Protein AF-A0A9D7XPX4-F1 (afdb_monomer_lite)

pLDDT: mean 73.86, std 16.08, range [33.94, 89.38]

Organism: NCBI:txid2982028

Radius of gyration: 14.04 Å; chains: 1; bounding box: 38×25×33 Å

Secondary structure (DSSP, 8-state):
---EEEEEEEEE-TTTHHHHHHHIIIIIHHHHHHTS--SEEEEEE-TT--BTTBEEEEEEEEES-HHHHHHHHHHTHHHHHHHHHHHHTTS-------

InterPro domains:
  IPR025563 Protein of unknown function DUF4286 [PF14114] (4-85)

Foldseek 3Di:
DDKDKDKDKDWDAPVCVVVVVCCCVPPVVVVVVVLVQFDDKDKDWDPPPADNRGTMIMMITIGRDVVSVVVCVVPPVVPSVVVSVVSVVVDDDDDDDD

Sequence (98 aa):
MSALIYNVTVKISAEAREQWVEWMLNEHIPEVMATACFKSFRLLHLEGYDDDEGITYAIQYTCPNQELFTIYQRDHALNCRKNINMHLTGSLSPSGRY

Structure (mmCIF, N/CA/C/O backbone):
data_AF-A0A9D7XP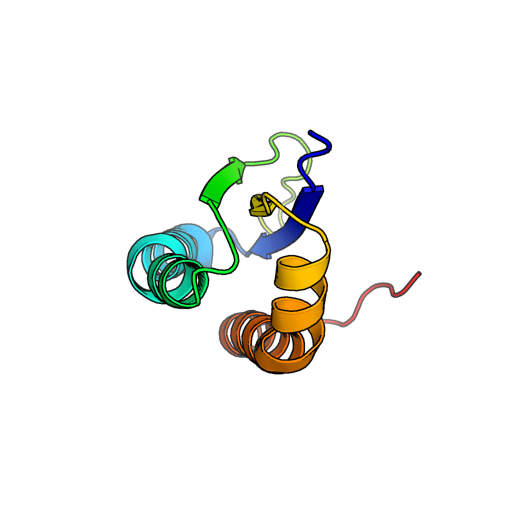X4-F1
#
_entry.id   AF-A0A9D7XPX4-F1
#
loop_
_atom_site.group_PDB
_atom_site.id
_atom_site.type_symbol
_atom_site.label_atom_id
_atom_site.label_alt_id
_atom_site.label_comp_id
_atom_site.label_asym_id
_atom_site.label_entity_id
_atom_site.label_seq_id
_atom_site.pdbx_PDB_ins_code
_atom_site.Cartn_x
_atom_site.Cartn_y
_atom_site.Cartn_z
_atom_site.occupancy
_atom_site.B_iso_or_equiv
_atom_site.auth_seq_id
_atom_site.auth_comp_id
_atom_site.auth_asym_id
_atom_site.auth_atom_id
_atom_site.pdbx_PDB_model_num
ATOM 1 N N . MET A 1 1 ? -16.723 10.798 12.954 1.00 48.78 1 MET A N 1
ATOM 2 C CA . MET A 1 1 ? -15.764 9.680 13.087 1.00 48.78 1 MET A CA 1
ATOM 3 C C . MET A 1 1 ? -14.478 10.104 12.402 1.00 48.78 1 MET A C 1
ATOM 5 O O . MET A 1 1 ? -14.545 10.483 11.240 1.00 48.78 1 MET A O 1
ATOM 9 N N . SER A 1 2 ? -13.355 10.118 13.116 1.00 58.16 2 SER A N 1
ATOM 10 C CA . SER A 1 2 ? -12.062 10.558 12.577 1.00 58.16 2 SER A CA 1
ATOM 11 C C . SER A 1 2 ? -11.332 9.351 11.993 1.00 58.16 2 SER A C 1
ATOM 13 O O . SER A 1 2 ? -10.715 8.592 12.732 1.00 58.16 2 SER A O 1
ATOM 15 N N . ALA A 1 3 ? -11.462 9.130 10.684 1.00 71.19 3 ALA A N 1
ATOM 16 C CA . ALA A 1 3 ? -10.712 8.081 9.999 1.00 71.19 3 ALA A CA 1
ATOM 17 C C . ALA A 1 3 ? -9.225 8.464 9.943 1.00 71.19 3 ALA A C 1
ATOM 19 O O . ALA A 1 3 ? -8.888 9.600 9.607 1.00 71.19 3 ALA A O 1
ATOM 20 N N . LEU A 1 4 ? -8.345 7.521 10.272 1.00 83.06 4 LEU A N 1
ATOM 21 C CA . LEU A 1 4 ? -6.898 7.703 10.197 1.00 83.06 4 LEU A CA 1
ATOM 22 C C . LEU A 1 4 ? -6.389 7.178 8.859 1.00 83.06 4 LEU A C 1
ATOM 24 O O . LEU A 1 4 ? -6.820 6.123 8.393 1.00 83.06 4 LEU A O 1
ATOM 28 N N . ILE A 1 5 ? -5.449 7.903 8.260 1.00 85.50 5 ILE A N 1
ATOM 29 C CA . ILE A 1 5 ? -4.767 7.471 7.043 1.00 85.50 5 ILE A CA 1
ATOM 30 C C . ILE A 1 5 ? -3.314 7.190 7.396 1.00 85.50 5 ILE A C 1
ATOM 32 O O . ILE A 1 5 ? -2.599 8.069 7.873 1.00 85.50 5 ILE A O 1
ATOM 36 N N . TYR A 1 6 ? -2.887 5.960 7.146 1.00 84.62 6 TYR A N 1
ATOM 37 C CA . TYR A 1 6 ? -1.496 5.556 7.226 1.00 84.62 6 TYR A CA 1
ATOM 38 C C . TYR A 1 6 ? -0.905 5.543 5.817 1.00 84.62 6 TYR A C 1
ATOM 40 O O . TYR A 1 6 ? -1.320 4.743 4.980 1.00 84.62 6 TYR A O 1
ATOM 48 N N . ASN A 1 7 ? 0.027 6.457 5.547 1.00 85.94 7 ASN A N 1
ATOM 49 C CA . ASN A 1 7 ? 0.678 6.595 4.247 1.00 85.94 7 ASN A CA 1
ATOM 50 C C . ASN A 1 7 ? 2.084 5.987 4.277 1.00 85.94 7 ASN A C 1
ATOM 52 O O . ASN A 1 7 ? 2.897 6.345 5.130 1.00 85.94 7 ASN A O 1
ATOM 56 N N . VAL A 1 8 ? 2.380 5.133 3.303 1.00 85.19 8 VAL A N 1
ATOM 57 C CA . VAL A 1 8 ? 3.694 4.533 3.072 1.00 85.19 8 VAL A CA 1
ATOM 58 C C . VAL A 1 8 ? 4.165 4.942 1.688 1.00 85.19 8 VAL A C 1
ATOM 60 O O . VAL A 1 8 ? 3.508 4.618 0.708 1.00 85.19 8 VAL A O 1
ATOM 63 N N . THR A 1 9 ? 5.296 5.633 1.598 1.00 85.00 9 THR A N 1
ATOM 64 C CA . THR A 1 9 ? 5.903 5.992 0.312 1.00 85.00 9 THR A CA 1
ATOM 65 C C . THR A 1 9 ? 7.119 5.112 0.071 1.00 85.00 9 THR A C 1
ATOM 67 O O . THR A 1 9 ? 7.916 4.897 0.985 1.00 85.00 9 THR A O 1
ATOM 70 N N . VAL A 1 10 ? 7.259 4.598 -1.144 1.00 84.69 10 VAL A N 1
ATOM 71 C CA . VAL A 1 10 ? 8.358 3.724 -1.544 1.00 84.69 10 VAL A CA 1
ATOM 72 C C . VAL A 1 10 ? 8.836 4.103 -2.939 1.00 84.69 10 VAL A C 1
ATOM 74 O O . VAL A 1 10 ? 8.029 4.411 -3.815 1.00 84.69 10 VAL A O 1
ATOM 77 N N . LYS A 1 11 ? 10.153 4.086 -3.138 1.00 85.06 11 LYS A N 1
ATOM 78 C CA . LYS A 1 11 ? 10.780 4.280 -4.446 1.00 85.06 11 LYS A CA 1
ATOM 79 C C . LYS A 1 11 ? 11.273 2.929 -4.946 1.00 85.06 11 LYS A C 1
ATOM 81 O O . LYS A 1 11 ? 11.902 2.194 -4.185 1.00 85.06 11 LYS A O 1
ATOM 86 N N . ILE A 1 12 ? 10.937 2.588 -6.184 1.00 84.31 12 ILE A N 1
ATOM 87 C CA . ILE A 1 12 ? 11.231 1.285 -6.786 1.00 84.31 12 ILE A CA 1
ATOM 88 C C . ILE A 1 12 ? 11.836 1.508 -8.159 1.00 84.31 12 ILE A C 1
ATOM 90 O O . ILE A 1 12 ? 11.323 2.297 -8.945 1.00 84.31 12 ILE A O 1
ATOM 94 N N . SER A 1 13 ? 12.905 0.788 -8.473 1.00 85.25 13 SER A N 1
ATOM 95 C CA . SER A 1 13 ? 13.531 0.839 -9.793 1.00 85.25 13 SER A CA 1
ATOM 96 C C . SER A 1 13 ? 12.542 0.445 -10.894 1.00 85.25 13 SER A C 1
ATOM 98 O O . SER A 1 13 ? 11.732 -0.466 -10.715 1.00 85.25 13 SER A O 1
ATOM 100 N N . ALA A 1 14 ? 12.623 1.098 -12.056 1.00 81.19 14 ALA A N 1
ATOM 101 C CA . ALA A 1 14 ? 11.681 0.880 -13.158 1.00 81.19 14 ALA A CA 1
ATOM 102 C C . ALA A 1 14 ? 11.595 -0.596 -13.600 1.00 81.19 14 ALA A C 1
ATOM 104 O O . ALA A 1 14 ? 10.509 -1.082 -13.908 1.00 81.19 14 ALA A O 1
ATOM 105 N N . GLU A 1 15 ? 12.715 -1.323 -13.540 1.00 84.00 15 GLU A N 1
ATOM 106 C CA . GLU A 1 15 ? 12.815 -2.752 -13.876 1.00 84.00 15 GLU A CA 1
ATOM 107 C C . GLU A 1 15 ? 12.089 -3.667 -12.873 1.00 84.00 15 GLU A C 1
ATOM 109 O O . GLU A 1 15 ? 11.555 -4.714 -13.238 1.00 84.00 15 GLU A O 1
ATOM 114 N N . ALA A 1 16 ? 12.038 -3.269 -11.599 1.00 83.62 16 ALA A N 1
ATOM 115 C CA . ALA A 1 16 ? 11.387 -4.022 -10.527 1.00 83.62 16 ALA A CA 1
ATOM 116 C C . ALA A 1 16 ? 9.924 -3.601 -10.304 1.00 83.62 16 ALA A C 1
ATOM 118 O O . ALA A 1 16 ? 9.217 -4.233 -9.520 1.00 83.62 16 ALA A O 1
ATOM 119 N N . ARG A 1 17 ? 9.455 -2.549 -10.991 1.00 84.56 17 ARG A N 1
ATOM 120 C CA . ARG A 1 17 ? 8.112 -1.975 -10.833 1.00 84.56 17 ARG A CA 1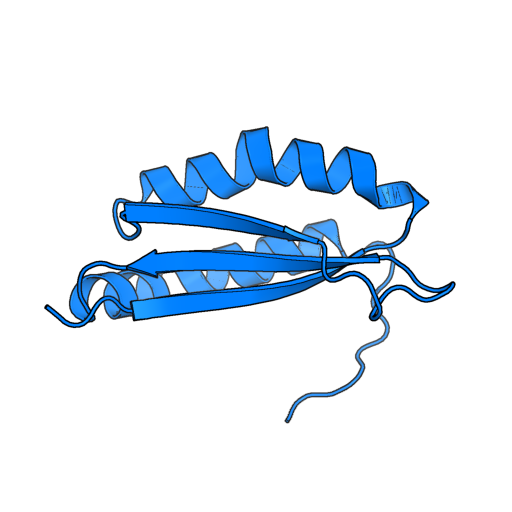
ATOM 121 C C . ARG A 1 17 ? 7.010 -3.013 -10.995 1.00 84.56 17 ARG A C 1
ATOM 123 O O . ARG A 1 17 ? 6.159 -3.124 -10.122 1.00 84.56 17 ARG A O 1
ATOM 130 N N . GLU A 1 18 ? 6.998 -3.739 -12.110 1.00 84.88 18 GLU A N 1
ATOM 131 C CA . GLU A 1 18 ? 5.905 -4.670 -12.423 1.00 84.88 18 GLU A CA 1
ATOM 132 C C . GLU A 1 18 ? 5.836 -5.808 -11.406 1.00 84.88 18 GLU A C 1
ATOM 134 O O . GLU A 1 18 ? 4.778 -6.049 -10.831 1.00 84.88 18 GLU A O 1
ATOM 139 N N . GLN A 1 19 ? 6.984 -6.419 -11.104 1.00 86.75 19 GLN A N 1
ATOM 140 C CA . GLN A 1 19 ? 7.092 -7.483 -10.103 1.00 86.75 19 GLN A CA 1
ATOM 141 C C . GLN A 1 19 ? 6.680 -6.995 -8.710 1.00 86.75 19 GLN A C 1
ATOM 143 O O . GLN A 1 19 ? 5.970 -7.690 -7.988 1.00 86.75 19 GLN A O 1
ATOM 148 N N . TRP A 1 20 ? 7.084 -5.781 -8.330 1.00 86.19 20 TRP A N 1
ATOM 149 C CA . TRP A 1 20 ? 6.725 -5.220 -7.034 1.00 86.19 20 TRP A CA 1
ATOM 150 C C . TRP A 1 20 ? 5.234 -4.885 -6.935 1.00 86.19 20 TRP A C 1
ATOM 152 O O . TRP A 1 20 ? 4.611 -5.184 -5.918 1.00 86.19 20 TRP A O 1
ATOM 162 N N . VAL A 1 21 ? 4.641 -4.289 -7.975 1.00 86.56 21 VAL A N 1
ATOM 163 C CA . VAL A 1 21 ? 3.201 -3.985 -8.000 1.00 86.56 21 VAL A CA 1
ATOM 164 C C . VAL A 1 21 ? 2.386 -5.277 -7.941 1.00 86.56 21 VAL A C 1
ATOM 166 O O . VAL A 1 21 ? 1.403 -5.345 -7.202 1.00 86.56 21 VAL A O 1
ATOM 169 N N . GLU A 1 22 ? 2.811 -6.314 -8.664 1.00 87.81 22 GLU A N 1
ATOM 170 C CA . GLU A 1 22 ? 2.173 -7.628 -8.631 1.00 87.81 22 GLU A CA 1
ATOM 171 C C . GLU A 1 22 ? 2.251 -8.263 -7.235 1.00 87.81 22 GLU A C 1
ATOM 173 O O . GLU A 1 22 ? 1.225 -8.681 -6.696 1.00 87.81 22 GLU A O 1
ATOM 178 N N . TRP A 1 23 ? 3.429 -8.260 -6.608 1.00 87.31 23 TRP A N 1
ATOM 179 C CA . TRP A 1 23 ? 3.618 -8.743 -5.236 1.00 87.31 23 TRP A CA 1
ATOM 180 C C . TRP A 1 23 ? 2.772 -7.960 -4.223 1.00 87.31 23 TRP A C 1
ATOM 182 O O . TRP A 1 23 ? 2.139 -8.538 -3.335 1.00 87.31 23 TRP A O 1
ATOM 192 N N . MET A 1 24 ? 2.695 -6.636 -4.377 1.00 87.31 24 MET A N 1
ATOM 193 C CA . MET A 1 24 ? 1.879 -5.790 -3.513 1.00 87.31 24 MET A CA 1
ATOM 194 C C . MET A 1 24 ? 0.404 -6.170 -3.572 1.00 87.31 24 MET A C 1
ATOM 196 O O . MET A 1 24 ? -0.236 -6.275 -2.528 1.00 87.31 24 MET A O 1
ATOM 200 N N . LEU A 1 25 ? -0.138 -6.369 -4.773 1.00 85.81 25 LEU A N 1
ATOM 201 C CA . LEU A 1 25 ? -1.556 -6.668 -4.968 1.00 85.81 25 LEU A CA 1
ATOM 202 C C . LEU A 1 25 ? -1.916 -8.113 -4.600 1.00 85.81 25 LEU A C 1
ATOM 204 O O . LEU A 1 25 ? -3.010 -8.334 -4.081 1.00 85.81 25 LEU A O 1
ATOM 208 N N . ASN A 1 26 ? -1.021 -9.074 -4.845 1.00 87.62 26 ASN A N 1
ATOM 209 C CA . ASN A 1 26 ? -1.307 -10.497 -4.650 1.00 87.62 26 ASN A CA 1
ATOM 210 C C . ASN A 1 26 ? -0.923 -11.037 -3.268 1.00 87.62 26 ASN A C 1
ATOM 212 O O . ASN A 1 26 ? -1.567 -11.970 -2.795 1.00 87.62 26 ASN A O 1
ATOM 216 N N . GLU A 1 27 ? 0.088 -10.467 -2.608 1.00 85.94 27 GLU A N 1
ATOM 217 C CA . GLU A 1 27 ? 0.603 -10.997 -1.339 1.00 85.94 27 GLU A CA 1
ATOM 218 C C . GLU A 1 27 ? 0.523 -9.963 -0.214 1.00 85.94 27 GLU A C 1
ATOM 220 O O . GLU A 1 27 ? -0.179 -10.171 0.779 1.00 85.94 27 GLU A O 1
ATOM 225 N N . HIS A 1 28 ? 1.183 -8.814 -0.378 1.00 83.56 28 HIS A N 1
ATOM 226 C CA . HIS A 1 28 ? 1.364 -7.870 0.727 1.00 83.56 28 HIS A CA 1
ATOM 227 C C . HIS A 1 28 ? 0.057 -7.215 1.188 1.00 83.56 28 HIS A C 1
ATOM 229 O O . HIS A 1 28 ? -0.261 -7.218 2.377 1.00 83.56 28 HIS A O 1
ATOM 235 N N . ILE A 1 29 ? -0.719 -6.642 0.265 1.00 85.50 29 ILE A N 1
ATOM 236 C CA . ILE A 1 29 ? -1.979 -5.973 0.597 1.00 85.50 29 ILE A CA 1
ATOM 237 C C . ILE A 1 29 ? -2.997 -6.968 1.174 1.00 85.50 29 ILE A C 1
ATOM 239 O O . ILE A 1 29 ? -3.598 -6.635 2.197 1.00 85.50 29 ILE A O 1
ATOM 243 N N . PRO A 1 30 ? -3.198 -8.173 0.602 1.00 85.56 30 PRO A N 1
ATOM 244 C CA . PRO A 1 30 ? -4.040 -9.195 1.217 1.00 85.56 30 PRO A CA 1
ATOM 245 C C . PRO A 1 30 ? -3.615 -9.560 2.642 1.00 85.56 30 PRO A C 1
ATOM 247 O O . PRO A 1 30 ? -4.480 -9.625 3.512 1.00 85.56 30 PRO A O 1
ATOM 250 N N . GLU A 1 31 ? -2.316 -9.721 2.916 1.00 84.50 31 GLU A N 1
ATOM 251 C CA . GLU A 1 31 ? -1.805 -9.995 4.268 1.00 84.50 31 GLU A CA 1
ATOM 252 C C . GLU A 1 31 ? -2.129 -8.846 5.235 1.00 84.50 31 GLU A C 1
ATOM 254 O O . GLU A 1 31 ? -2.670 -9.064 6.322 1.00 84.50 31 GLU A O 1
ATOM 259 N N . VAL A 1 32 ? -1.881 -7.602 4.816 1.00 82.38 32 VAL A N 1
ATOM 260 C CA . VAL A 1 32 ? -2.177 -6.400 5.609 1.00 82.38 32 VAL A CA 1
ATOM 261 C C . VAL A 1 32 ? -3.681 -6.251 5.851 1.00 82.38 32 VAL A C 1
ATOM 263 O O . VAL A 1 32 ? -4.098 -5.939 6.965 1.00 82.38 32 VAL A O 1
ATOM 266 N N . MET A 1 33 ? -4.519 -6.506 4.848 1.00 83.12 33 MET A N 1
ATOM 267 C CA . MET A 1 33 ? -5.977 -6.461 4.985 1.00 83.12 33 MET A CA 1
ATOM 268 C C . MET A 1 33 ? -6.512 -7.614 5.850 1.00 83.12 33 MET A C 1
ATOM 270 O O . MET A 1 33 ? -7.477 -7.417 6.590 1.00 83.12 33 MET A O 1
ATOM 274 N N . ALA A 1 34 ? -5.862 -8.784 5.837 1.00 82.88 34 ALA A N 1
ATOM 275 C CA . ALA A 1 34 ? -6.214 -9.926 6.682 1.00 82.88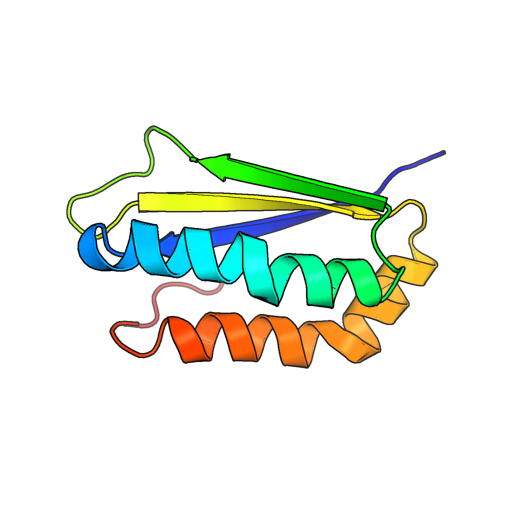 34 ALA A CA 1
ATOM 276 C C . ALA A 1 34 ? -5.997 -9.653 8.181 1.00 82.88 34 ALA A C 1
ATOM 278 O O . ALA A 1 34 ? -6.664 -10.267 9.012 1.00 82.88 34 ALA A O 1
ATOM 279 N N . THR A 1 35 ? -5.151 -8.679 8.544 1.00 78.62 35 THR A N 1
ATOM 280 C CA . THR A 1 35 ? -5.003 -8.220 9.942 1.00 78.62 35 THR A CA 1
ATOM 281 C C . THR A 1 35 ? -6.270 -7.568 10.511 1.00 78.62 35 THR A C 1
ATOM 283 O O . THR A 1 35 ? -6.316 -7.264 11.703 1.00 78.62 35 THR A O 1
ATOM 286 N N . ALA A 1 36 ? -7.281 -7.292 9.673 1.00 79.31 36 ALA A N 1
ATOM 287 C CA . ALA A 1 36 ? -8.530 -6.604 10.014 1.00 79.31 36 ALA A CA 1
ATOM 288 C C . ALA A 1 36 ? -8.351 -5.207 10.655 1.00 79.31 36 ALA A C 1
ATOM 290 O O . ALA A 1 36 ? -9.317 -4.589 11.106 1.00 79.31 36 ALA A O 1
ATOM 291 N N . CYS A 1 37 ? -7.126 -4.671 10.662 1.00 81.38 37 CYS A N 1
ATOM 292 C CA . CYS A 1 37 ? -6.806 -3.357 11.217 1.00 81.38 37 CYS A CA 1
ATOM 293 C C . CYS A 1 37 ? -7.148 -2.211 10.250 1.00 81.38 37 CYS A C 1
ATOM 295 O O . CYS A 1 37 ? -7.331 -1.063 10.671 1.00 81.38 37 CYS A O 1
ATOM 297 N N . PHE A 1 38 ? -7.259 -2.520 8.956 1.00 85.50 38 PHE A N 1
ATOM 298 C CA . PHE A 1 38 ? -7.536 -1.561 7.891 1.00 85.50 38 PHE A CA 1
ATOM 299 C C . PHE A 1 38 ? -8.853 -1.869 7.194 1.00 85.50 38 PHE A C 1
ATOM 301 O O . PHE A 1 38 ? -9.210 -3.021 6.967 1.00 85.50 38 PHE A O 1
ATOM 308 N N . LYS A 1 39 ? -9.575 -0.808 6.834 1.00 86.00 39 LYS A N 1
ATOM 309 C CA . LYS A 1 39 ? -10.869 -0.894 6.151 1.00 86.00 39 LYS A CA 1
ATOM 310 C C . LYS A 1 39 ? -10.729 -0.837 4.632 1.00 86.00 39 LYS A C 1
ATOM 312 O O . LYS A 1 39 ? -11.529 -1.422 3.911 1.00 86.00 39 LYS A O 1
ATOM 317 N N . SER A 1 40 ? -9.737 -0.100 4.150 1.00 87.38 40 SER A N 1
ATOM 318 C CA . SER A 1 40 ? -9.464 0.070 2.726 1.00 87.38 40 SER A CA 1
ATOM 319 C C . SER A 1 40 ? -8.007 0.442 2.507 1.00 87.38 40 SER A C 1
ATOM 321 O O . SER A 1 40 ? -7.381 1.045 3.381 1.00 87.38 40 SER A O 1
ATOM 323 N N . PHE A 1 41 ? -7.503 0.148 1.315 1.00 89.25 41 PHE A N 1
ATOM 324 C CA . PHE A 1 41 ? -6.192 0.576 0.848 1.00 89.25 41 PHE A CA 1
ATOM 325 C C . PHE A 1 41 ? -6.332 1.340 -0.474 1.00 89.25 41 PHE A C 1
ATOM 327 O O . PHE A 1 41 ? -7.301 1.158 -1.214 1.00 89.25 41 PHE A O 1
ATOM 334 N N . ARG A 1 42 ? -5.361 2.198 -0.775 1.00 89.38 42 ARG A N 1
ATOM 335 C CA . ARG A 1 42 ? -5.154 2.793 -2.096 1.00 89.38 42 ARG A CA 1
ATOM 336 C C . ARG A 1 42 ? -3.681 2.722 -2.443 1.00 89.38 42 ARG A C 1
ATOM 338 O O . ARG A 1 42 ? -2.859 3.178 -1.658 1.00 89.38 42 ARG A O 1
ATOM 345 N N . LEU A 1 43 ? -3.375 2.186 -3.617 1.00 89.31 43 LEU A N 1
ATOM 346 C CA . LEU A 1 43 ? -2.059 2.288 -4.232 1.00 89.31 43 LEU A CA 1
ATOM 347 C C . LEU A 1 43 ? -2.098 3.456 -5.221 1.00 89.31 43 LEU A C 1
ATOM 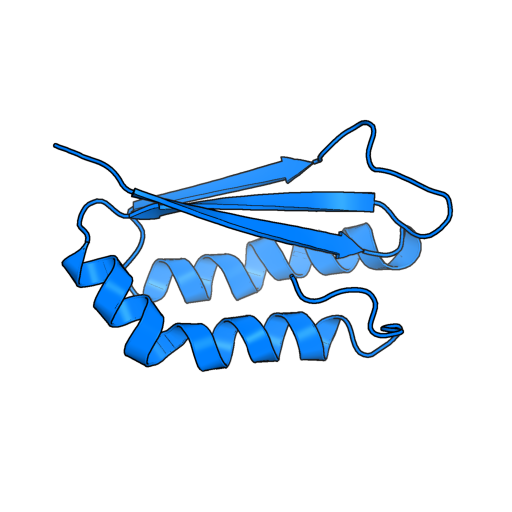349 O O . LEU A 1 43 ? -2.947 3.477 -6.111 1.00 89.31 43 LEU A O 1
ATOM 353 N N . LEU A 1 44 ? -1.222 4.435 -5.035 1.00 87.69 44 LEU A N 1
ATOM 354 C CA . LEU A 1 44 ? -1.101 5.618 -5.875 1.00 87.69 44 LEU A CA 1
ATOM 355 C C . LEU A 1 44 ? 0.305 5.668 -6.466 1.00 87.69 44 LEU A C 1
ATOM 357 O O . LEU A 1 44 ? 1.291 5.474 -5.760 1.00 87.69 44 LEU A O 1
ATOM 361 N N . HIS A 1 45 ? 0.391 5.957 -7.755 1.00 85.69 45 HIS A N 1
ATOM 362 C CA . HIS A 1 45 ? 1.637 6.348 -8.405 1.00 85.69 45 HIS A CA 1
ATOM 363 C C . HIS A 1 45 ? 1.802 7.859 -8.221 1.00 85.69 45 HIS A C 1
ATOM 365 O O . HIS A 1 45 ? 0.884 8.618 -8.530 1.00 85.69 45 HIS A O 1
ATOM 371 N N . LEU A 1 46 ? 2.934 8.293 -7.666 1.00 83.62 46 LEU A N 1
ATOM 372 C CA . LEU A 1 46 ? 3.282 9.706 -7.546 1.00 83.62 46 LEU A CA 1
ATOM 373 C C . LEU A 1 46 ? 4.001 10.202 -8.806 1.00 83.62 46 LEU A C 1
ATOM 375 O O . LEU A 1 46 ? 5.227 10.280 -8.840 1.00 83.62 46 LEU A O 1
ATOM 379 N N . GLU A 1 47 ? 3.225 10.578 -9.823 1.00 72.81 47 GLU A N 1
ATOM 380 C CA . GLU A 1 47 ? 3.777 11.228 -11.015 1.00 72.81 47 GLU A CA 1
ATOM 381 C C . GLU A 1 47 ? 4.469 12.553 -10.641 1.00 72.81 47 GLU A C 1
ATOM 383 O O . GLU A 1 47 ? 3.911 13.386 -9.923 1.00 72.81 47 GLU A O 1
ATOM 388 N N . GLY A 1 48 ? 5.706 12.738 -11.111 1.00 71.94 48 GLY A N 1
ATOM 389 C CA . GLY A 1 48 ? 6.545 13.911 -10.819 1.00 71.94 48 GLY A CA 1
ATOM 390 C C . GLY A 1 48 ? 7.625 13.700 -9.749 1.00 71.94 48 GLY A C 1
ATOM 391 O O . GLY A 1 48 ? 8.475 14.570 -9.586 1.00 71.94 48 GLY A O 1
ATOM 392 N N . TYR A 1 49 ? 7.626 12.551 -9.064 1.00 71.62 49 TYR A N 1
ATOM 393 C CA . TYR A 1 49 ? 8.732 12.076 -8.209 1.00 71.62 49 TYR A CA 1
ATOM 394 C C . TYR A 1 49 ? 9.485 10.896 -8.840 1.00 71.62 49 TYR A C 1
ATOM 396 O O . TYR A 1 49 ? 10.212 10.167 -8.158 1.00 71.62 49 TYR A O 1
ATOM 404 N N . ASP A 1 50 ? 9.246 10.675 -10.127 1.00 72.69 50 ASP A N 1
ATOM 405 C CA . ASP A 1 50 ? 9.921 9.653 -10.904 1.00 72.69 50 ASP A CA 1
ATOM 406 C C . ASP A 1 50 ? 11.224 10.248 -11.433 1.00 72.69 50 ASP A C 1
ATOM 408 O O . ASP A 1 50 ? 11.218 11.292 -12.085 1.00 72.69 50 ASP A O 1
ATOM 412 N N . ASP A 1 51 ? 12.331 9.575 -11.143 1.00 72.06 51 ASP A N 1
ATOM 413 C CA . ASP A 1 51 ? 13.658 9.923 -11.648 1.00 72.06 51 ASP A CA 1
ATOM 414 C C . ASP A 1 51 ? 14.247 8.713 -12.384 1.00 72.06 51 ASP A C 1
ATOM 416 O O . ASP A 1 51 ? 13.728 7.599 -12.281 1.00 72.06 51 ASP A O 1
ATOM 420 N N . ASP A 1 52 ? 15.400 8.893 -13.031 1.00 67.81 52 ASP A N 1
ATOM 421 C CA . ASP A 1 52 ? 16.196 7.795 -13.608 1.00 67.81 52 ASP A CA 1
ATOM 422 C C . ASP A 1 52 ? 16.484 6.656 -12.602 1.00 67.81 52 ASP A C 1
ATOM 424 O O . ASP A 1 52 ? 16.636 5.499 -12.984 1.00 67.81 52 ASP A O 1
ATOM 428 N N . GLU A 1 53 ? 16.512 6.955 -11.298 1.00 67.81 53 GLU A N 1
ATOM 429 C CA . GLU A 1 53 ? 16.727 5.966 -10.230 1.00 67.81 53 GLU A CA 1
ATOM 430 C C . GLU A 1 53 ? 15.507 5.066 -9.944 1.00 67.81 53 GLU A C 1
ATOM 432 O O . GLU A 1 53 ? 15.652 3.999 -9.340 1.00 67.81 53 GLU A O 1
ATOM 437 N N . GLY A 1 54 ? 14.298 5.470 -10.345 1.00 78.81 54 GLY A N 1
ATOM 438 C CA . GLY A 1 54 ? 13.083 4.697 -10.103 1.00 78.81 54 GLY A CA 1
ATOM 439 C C . GLY A 1 54 ? 11.810 5.526 -9.951 1.00 78.81 54 GLY A C 1
ATOM 440 O O . GLY A 1 54 ? 11.827 6.753 -9.893 1.00 78.81 54 GLY A O 1
ATOM 441 N N . ILE A 1 55 ? 10.700 4.803 -9.841 1.00 83.88 55 ILE A N 1
ATOM 442 C CA . ILE A 1 55 ? 9.329 5.300 -9.775 1.00 83.88 55 ILE A CA 1
ATOM 443 C C . ILE A 1 55 ? 8.853 5.304 -8.326 1.00 83.88 55 ILE A C 1
ATOM 445 O O . ILE A 1 55 ? 9.107 4.358 -7.568 1.00 83.88 55 ILE A O 1
ATOM 449 N N . THR A 1 56 ? 8.143 6.360 -7.938 1.00 86.75 56 THR A N 1
ATOM 450 C CA . THR A 1 56 ? 7.673 6.526 -6.561 1.00 86.75 56 THR A CA 1
ATOM 451 C C . THR A 1 56 ? 6.198 6.146 -6.426 1.00 86.75 56 THR A C 1
ATOM 453 O O . THR A 1 56 ? 5.313 6.714 -7.067 1.00 86.75 56 THR A O 1
ATOM 456 N N . TYR A 1 57 ? 5.910 5.215 -5.519 1.00 87.62 57 TYR A N 1
ATOM 457 C CA . TYR A 1 57 ? 4.555 4.801 -5.167 1.00 87.62 57 TYR A CA 1
ATOM 458 C C . TYR A 1 57 ? 4.210 5.197 -3.734 1.00 87.62 57 TYR A C 1
ATOM 460 O O . TYR A 1 57 ? 5.033 5.112 -2.823 1.00 87.62 57 TYR A O 1
ATOM 468 N N . ALA A 1 58 ? 2.960 5.597 -3.523 1.00 87.19 58 ALA A N 1
ATOM 469 C CA . ALA A 1 58 ? 2.380 5.851 -2.216 1.00 87.19 58 ALA A CA 1
ATOM 470 C C . ALA A 1 58 ? 1.230 4.878 -1.953 1.00 87.19 58 ALA A C 1
ATOM 472 O O . ALA A 1 58 ? 0.317 4.731 -2.761 1.00 87.19 58 ALA A O 1
ATOM 473 N N . ILE A 1 59 ? 1.250 4.226 -0.797 1.00 88.75 59 ILE A N 1
ATOM 474 C CA . ILE A 1 59 ? 0.197 3.329 -0.341 1.00 88.75 59 ILE A CA 1
ATOM 475 C C . ILE A 1 59 ? -0.493 3.971 0.851 1.00 88.75 59 ILE A C 1
ATOM 477 O O . ILE A 1 59 ? 0.137 4.276 1.862 1.00 88.75 59 ILE A O 1
ATOM 481 N N . GLN A 1 60 ? -1.798 4.164 0.741 1.00 88.19 60 GLN A N 1
ATOM 482 C CA . GLN A 1 60 ? -2.625 4.745 1.785 1.00 88.19 60 GLN A CA 1
ATOM 483 C C . GLN A 1 60 ? -3.562 3.691 2.347 1.00 88.19 60 GLN A C 1
ATOM 485 O O . GLN A 1 60 ? -4.485 3.247 1.667 1.00 88.19 60 GLN A O 1
ATOM 490 N N . TYR A 1 61 ? -3.377 3.346 3.612 1.00 88.31 61 TYR A N 1
ATOM 491 C CA . TYR A 1 61 ? -4.292 2.482 4.337 1.00 88.31 61 TYR A CA 1
ATOM 492 C C . TYR A 1 61 ? -5.209 3.313 5.228 1.00 88.31 61 TYR A C 1
ATOM 494 O O . TYR A 1 61 ? -4.767 4.200 5.954 1.00 88.31 61 TYR A O 1
ATOM 502 N N . THR A 1 62 ? -6.509 3.042 5.169 1.00 86.81 62 THR A N 1
ATOM 503 C CA . THR A 1 62 ? -7.511 3.720 5.995 1.00 86.81 62 THR A CA 1
ATOM 504 C C . THR A 1 62 ? -7.841 2.867 7.212 1.00 86.81 62 THR A C 1
ATOM 506 O O . THR A 1 62 ? -8.421 1.786 7.087 1.00 86.81 62 THR A O 1
ATOM 509 N N . CYS A 1 63 ? -7.514 3.378 8.394 1.00 86.44 63 CYS A N 1
ATOM 510 C CA . CYS A 1 63 ? -7.922 2.815 9.674 1.00 86.44 63 CYS A CA 1
ATOM 511 C C . CYS A 1 63 ? -9.206 3.499 10.159 1.00 86.44 63 CYS A C 1
ATOM 513 O O . CYS A 1 63 ? -9.280 4.732 10.162 1.00 86.44 63 CYS A O 1
ATOM 515 N N . PRO A 1 64 ? -10.210 2.738 10.622 1.00 83.50 64 PRO A N 1
ATOM 516 C CA . PRO A 1 64 ? -11.426 3.338 11.152 1.00 83.50 64 PRO A CA 1
ATOM 517 C C . PRO A 1 64 ? -11.205 3.965 12.539 1.00 83.50 64 PRO A C 1
ATOM 519 O O . PRO A 1 64 ? -11.786 5.012 12.809 1.00 83.50 64 PRO A O 1
ATOM 522 N N . ASN A 1 65 ? -10.333 3.378 13.374 1.00 82.31 65 ASN A N 1
ATOM 523 C CA . ASN A 1 65 ? -10.084 3.811 14.753 1.00 82.31 65 ASN A CA 1
ATOM 524 C C . ASN A 1 65 ? -8.587 3.785 15.106 1.00 82.31 65 ASN A C 1
ATOM 526 O O . ASN A 1 65 ? -7.820 2.976 14.581 1.00 82.31 65 ASN A O 1
ATOM 530 N N . GLN A 1 66 ? -8.190 4.625 16.066 1.00 79.75 66 GLN A N 1
ATOM 531 C CA . GLN A 1 66 ? -6.809 4.709 16.553 1.00 79.75 66 GLN A CA 1
ATOM 532 C C . GLN A 1 66 ? -6.351 3.465 17.323 1.00 79.75 66 GLN A C 1
ATOM 534 O O . GLN A 1 66 ? -5.174 3.127 17.280 1.00 79.75 66 GLN A O 1
ATOM 539 N N . GLU A 1 67 ? -7.264 2.743 17.971 1.00 82.00 67 GLU A N 1
ATOM 540 C CA . GLU A 1 67 ? -6.943 1.496 18.679 1.00 82.00 67 GLU A CA 1
ATOM 541 C C . GLU A 1 67 ? -6.413 0.415 17.729 1.00 82.00 67 GLU A C 1
ATOM 543 O O . GLU A 1 67 ? -5.376 -0.184 18.000 1.00 82.00 67 GLU A O 1
ATOM 548 N N . LEU A 1 68 ? -7.059 0.234 16.571 1.00 81.56 68 LEU A N 1
ATOM 549 C CA . LEU A 1 68 ? -6.597 -0.693 15.531 1.00 81.56 68 LEU A CA 1
ATOM 550 C C . LEU A 1 68 ? -5.246 -0.269 14.956 1.00 81.56 68 LEU A C 1
ATOM 552 O O . LEU A 1 68 ? -4.396 -1.110 14.688 1.00 81.56 68 LEU A O 1
ATOM 556 N N . PHE A 1 69 ? -5.020 1.038 14.813 1.00 79.38 69 PHE A N 1
ATOM 557 C CA . PHE A 1 69 ? -3.729 1.551 14.369 1.00 79.38 69 PHE A CA 1
ATOM 558 C C . PHE A 1 69 ? -2.617 1.283 15.394 1.00 79.38 69 PHE A C 1
ATOM 560 O O . PHE A 1 69 ? -1.508 0.916 15.012 1.00 79.38 69 PHE A O 1
ATOM 567 N N . THR A 1 70 ? -2.910 1.402 16.690 1.00 79.50 70 THR A N 1
ATOM 568 C CA . THR A 1 70 ? -1.976 1.038 17.765 1.00 79.50 70 THR A CA 1
ATOM 569 C C . THR A 1 70 ? -1.692 -0.465 17.775 1.00 79.50 70 THR A C 1
ATOM 571 O O . THR A 1 70 ? -0.535 -0.855 17.925 1.00 79.50 70 THR A O 1
ATOM 574 N N . ILE A 1 71 ? -2.711 -1.308 17.565 1.00 79.50 71 ILE A N 1
ATOM 575 C CA . ILE A 1 71 ? -2.546 -2.764 17.423 1.00 79.50 71 ILE A CA 1
ATOM 576 C C . ILE A 1 71 ? -1.639 -3.066 16.230 1.00 79.50 71 ILE A C 1
ATOM 578 O O . ILE A 1 71 ? -0.629 -3.743 16.394 1.00 79.50 71 ILE A O 1
ATOM 582 N N . TYR A 1 72 ? -1.919 -2.483 15.063 1.00 78.12 72 TYR A N 1
ATOM 583 C CA . TYR A 1 72 ? -1.082 -2.644 13.879 1.00 78.12 72 TYR A CA 1
ATOM 584 C C . TYR A 1 72 ? 0.359 -2.164 14.109 1.00 78.12 72 TYR A C 1
ATOM 586 O O . TYR A 1 72 ? 1.306 -2.854 13.738 1.00 78.12 72 TYR A O 1
ATOM 594 N N . GLN A 1 73 ? 0.563 -1.017 14.765 1.00 72.88 73 GLN A N 1
ATOM 595 C CA . GLN A 1 73 ? 1.908 -0.537 15.092 1.00 72.88 73 GLN A CA 1
ATOM 596 C C . GLN A 1 73 ? 2.668 -1.473 16.031 1.00 72.88 73 GLN A C 1
ATOM 598 O O . GLN A 1 73 ? 3.873 -1.657 15.866 1.00 72.88 73 GLN A O 1
ATOM 603 N N . ARG A 1 74 ? 1.982 -2.056 17.014 1.00 70.88 74 ARG A N 1
ATOM 604 C CA . ARG A 1 74 ? 2.609 -2.931 18.003 1.00 70.88 74 ARG A CA 1
ATOM 605 C C . ARG A 1 74 ? 2.930 -4.311 17.432 1.00 70.88 74 ARG A C 1
ATOM 607 O O . ARG A 1 74 ? 4.025 -4.811 17.663 1.00 70.88 74 ARG A O 1
ATOM 614 N N . ASP A 1 75 ? 1.985 -4.908 16.713 1.00 63.88 75 ASP A N 1
ATOM 615 C CA . ASP A 1 75 ? 2.056 -6.303 16.261 1.00 63.88 75 ASP A CA 1
ATOM 616 C C . ASP A 1 75 ? 2.655 -6.443 14.850 1.00 63.88 75 ASP A C 1
ATOM 618 O O . ASP A 1 75 ? 3.403 -7.380 14.580 1.00 63.88 75 ASP A O 1
ATOM 622 N N . HIS A 1 76 ? 2.386 -5.493 13.948 1.00 63.34 76 HIS A N 1
ATOM 623 C CA . HIS A 1 76 ? 2.646 -5.664 12.513 1.00 63.34 76 HIS A CA 1
ATOM 624 C C . HIS A 1 76 ? 3.626 -4.653 11.904 1.00 63.34 76 HIS A C 1
ATOM 626 O O . HIS A 1 76 ? 4.277 -4.979 10.908 1.00 63.34 76 HIS A O 1
ATOM 632 N N . ALA A 1 77 ? 3.817 -3.460 12.484 1.00 56.78 77 ALA A N 1
ATOM 633 C CA . ALA A 1 77 ? 4.712 -2.455 11.89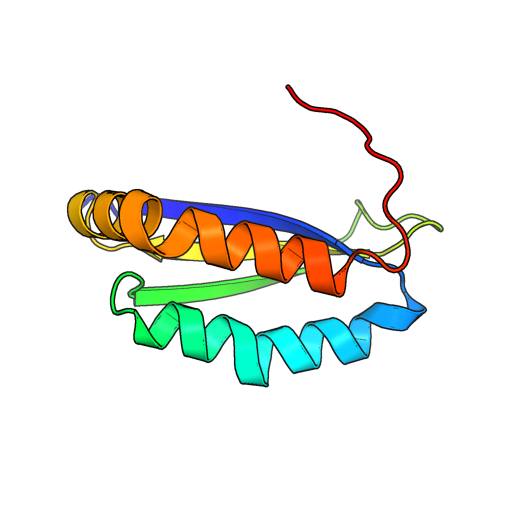4 1.00 56.78 77 ALA A CA 1
ATOM 634 C C . ALA A 1 77 ? 6.186 -2.889 11.857 1.00 56.78 77 ALA A C 1
ATOM 636 O O . ALA A 1 77 ? 6.939 -2.410 11.008 1.00 56.78 77 ALA A O 1
ATOM 637 N N . LEU A 1 78 ? 6.605 -3.823 12.717 1.00 52.72 78 LEU A N 1
ATOM 638 C CA . LEU A 1 78 ? 7.937 -4.428 12.632 1.00 52.72 78 LEU A CA 1
ATOM 639 C C . LEU A 1 78 ? 8.062 -5.414 11.461 1.00 52.72 78 LEU A C 1
ATOM 641 O O . LEU A 1 78 ? 9.116 -5.445 10.827 1.00 52.72 78 LEU A O 1
ATOM 645 N N . ASN A 1 79 ? 7.008 -6.172 11.141 1.00 54.44 79 ASN A N 1
ATOM 646 C CA . ASN A 1 79 ? 7.026 -7.155 10.053 1.00 54.44 79 ASN A CA 1
ATOM 647 C C . ASN A 1 79 ? 6.831 -6.508 8.681 1.00 54.44 79 ASN A C 1
ATOM 649 O O . ASN A 1 79 ? 7.614 -6.773 7.772 1.00 54.44 79 ASN A O 1
ATOM 653 N N . CYS A 1 80 ? 5.873 -5.589 8.535 1.00 55.78 80 CYS A N 1
ATOM 654 C CA . CYS A 1 80 ? 5.636 -4.917 7.254 1.00 55.78 80 CYS A CA 1
ATOM 655 C C . CYS A 1 80 ? 6.834 -4.058 6.833 1.00 55.78 80 CYS A C 1
ATOM 657 O O . CYS A 1 80 ? 7.257 -4.103 5.681 1.00 55.78 80 CYS A O 1
ATOM 659 N N . ARG A 1 81 ? 7.458 -3.333 7.774 1.00 53.06 81 ARG A N 1
ATOM 660 C CA . ARG A 1 81 ? 8.633 -2.506 7.461 1.00 53.06 81 ARG A CA 1
ATOM 661 C C . ARG A 1 81 ? 9.872 -3.343 7.130 1.00 53.06 81 ARG A C 1
ATOM 663 O O . ARG A 1 81 ? 10.693 -2.895 6.335 1.00 53.06 81 ARG A O 1
ATOM 670 N N . LYS A 1 82 ? 10.001 -4.546 7.705 1.00 50.75 82 LYS A N 1
ATOM 671 C CA . LYS A 1 82 ? 11.062 -5.504 7.355 1.00 50.75 82 LYS A CA 1
ATOM 672 C C . LYS A 1 82 ? 10.828 -6.157 5.992 1.00 50.75 82 LYS A C 1
ATOM 674 O O . LYS A 1 82 ? 11.774 -6.198 5.218 1.00 50.75 82 LYS A O 1
ATOM 679 N N . ASN A 1 83 ? 9.604 -6.584 5.670 1.00 56.66 83 ASN A N 1
ATOM 680 C CA . ASN A 1 83 ? 9.291 -7.199 4.371 1.00 56.66 83 ASN A CA 1
ATOM 681 C C . ASN A 1 83 ? 9.494 -6.227 3.205 1.00 56.66 83 ASN A C 1
ATOM 683 O O . ASN A 1 83 ? 10.125 -6.585 2.216 1.00 56.66 83 ASN A O 1
ATOM 687 N N . ILE A 1 84 ? 9.057 -4.971 3.355 1.00 56.91 84 ILE A N 1
ATOM 688 C CA . ILE A 1 84 ? 9.301 -3.937 2.340 1.00 56.91 84 ILE A CA 1
ATOM 689 C C . ILE A 1 84 ? 10.809 -3.745 2.130 1.00 56.91 84 ILE A C 1
ATOM 691 O O . ILE A 1 84 ? 11.267 -3.699 0.997 1.00 56.91 84 ILE A O 1
ATOM 695 N N . ASN A 1 85 ? 11.607 -3.688 3.203 1.00 51.84 85 ASN A N 1
ATOM 696 C CA . ASN A 1 85 ? 13.056 -3.532 3.071 1.00 51.84 85 ASN A CA 1
ATOM 697 C C . ASN A 1 85 ? 13.725 -4.778 2.463 1.00 51.84 85 ASN A C 1
ATOM 699 O O . ASN A 1 85 ? 14.635 -4.629 1.663 1.00 51.84 85 ASN A O 1
ATOM 703 N N . MET A 1 86 ? 13.235 -5.981 2.780 1.00 51.78 86 MET A N 1
ATOM 704 C CA . MET A 1 86 ? 13.790 -7.254 2.309 1.00 51.78 86 MET A CA 1
ATOM 705 C C . MET A 1 86 ? 13.559 -7.493 0.808 1.00 51.78 86 MET A C 1
ATOM 707 O O . MET A 1 86 ? 14.449 -8.000 0.127 1.00 51.78 86 MET A O 1
ATOM 711 N N . HIS A 1 87 ? 12.415 -7.061 0.267 1.00 52.25 87 HIS A N 1
ATOM 712 C CA . HIS A 1 87 ? 12.178 -7.060 -1.183 1.00 52.25 87 HIS A CA 1
ATOM 713 C C . HIS A 1 87 ? 12.906 -5.916 -1.914 1.00 52.25 87 HIS A C 1
ATOM 715 O O . HIS A 1 87 ? 13.143 -6.017 -3.114 1.00 52.25 87 HIS A O 1
ATOM 721 N N . LEU A 1 88 ? 13.307 -4.851 -1.205 1.00 51.22 88 LEU A N 1
ATOM 722 C CA . LEU A 1 88 ? 14.084 -3.732 -1.759 1.00 51.22 88 LEU A CA 1
ATOM 723 C C . LEU A 1 88 ? 15.608 -3.904 -1.620 1.00 51.22 88 LEU A C 1
ATOM 725 O O . LEU A 1 88 ? 16.361 -3.214 -2.305 1.00 51.22 88 LEU A O 1
ATOM 729 N N . THR A 1 89 ? 16.101 -4.833 -0.791 1.00 39.41 89 THR A N 1
ATOM 730 C CA . THR A 1 89 ? 17.539 -5.130 -0.598 1.00 39.41 89 THR A CA 1
ATOM 731 C C . THR A 1 89 ? 18.214 -5.827 -1.793 1.00 39.41 89 THR A C 1
ATOM 733 O O . THR A 1 89 ? 19.143 -6.610 -1.625 1.00 39.41 89 THR A O 1
ATOM 736 N N . GLY A 1 90 ? 17.779 -5.519 -3.015 1.00 45.12 90 GLY A N 1
ATOM 737 C CA . GLY A 1 90 ? 18.624 -5.562 -4.210 1.00 45.12 90 GLY A CA 1
ATOM 738 C C . GLY A 1 90 ? 19.330 -4.226 -4.492 1.00 45.12 90 GLY A C 1
ATOM 739 O O . GLY A 1 90 ? 20.330 -4.216 -5.199 1.00 45.12 90 GLY A O 1
ATOM 740 N N . SER A 1 91 ? 18.860 -3.104 -3.929 1.00 44.41 91 SER A N 1
ATOM 741 C CA . SER A 1 91 ? 19.501 -1.790 -4.070 1.00 44.41 91 SER A CA 1
ATOM 742 C C . SER A 1 91 ? 18.937 -0.800 -3.046 1.00 44.41 91 SER A C 1
ATOM 744 O O . SER A 1 91 ? 17.921 -0.155 -3.284 1.00 44.41 91 SER A O 1
ATOM 746 N N . LEU A 1 92 ? 19.572 -0.666 -1.880 1.00 39.62 92 LEU A N 1
ATOM 747 C CA . LEU A 1 92 ? 19.308 0.464 -0.986 1.00 39.62 92 LEU A CA 1
ATOM 748 C C . LEU A 1 92 ? 20.629 1.000 -0.436 1.00 39.62 92 LEU A C 1
ATOM 750 O O . LEU A 1 92 ? 21.177 0.484 0.538 1.00 39.62 92 LEU A O 1
ATOM 754 N N . SER A 1 93 ? 21.103 2.087 -1.045 1.00 33.94 93 SER A N 1
ATOM 755 C CA . SER A 1 93 ? 21.890 3.086 -0.324 1.00 33.94 93 SER A CA 1
ATOM 756 C C . SER A 1 93 ? 20.965 3.799 0.676 1.00 33.94 93 SER A C 1
ATOM 758 O O . SER A 1 93 ? 19.856 4.191 0.308 1.00 33.94 93 SER A O 1
ATOM 760 N N . PRO A 1 94 ? 21.370 3.970 1.945 1.00 41.31 94 PRO A N 1
ATOM 761 C CA . PRO A 1 94 ? 20.529 4.575 2.968 1.00 41.31 94 PRO A CA 1
ATOM 762 C C . PRO A 1 94 ? 20.586 6.102 2.860 1.00 41.31 94 PRO A C 1
ATOM 764 O O . PRO A 1 94 ? 21.512 6.726 3.375 1.00 41.31 94 PRO A O 1
ATOM 767 N N . SER A 1 95 ? 19.592 6.730 2.236 1.00 39.25 95 SER A N 1
ATOM 768 C CA . SER A 1 95 ? 19.421 8.184 2.290 1.00 39.25 95 SER A CA 1
ATOM 769 C C . SER A 1 95 ? 18.238 8.571 3.186 1.00 39.25 95 SER A C 1
ATOM 771 O O . SER A 1 95 ? 17.075 8.341 2.875 1.00 39.25 95 SER A O 1
ATOM 773 N N . GLY A 1 96 ? 18.575 9.186 4.325 1.00 36.69 96 GLY A N 1
ATOM 774 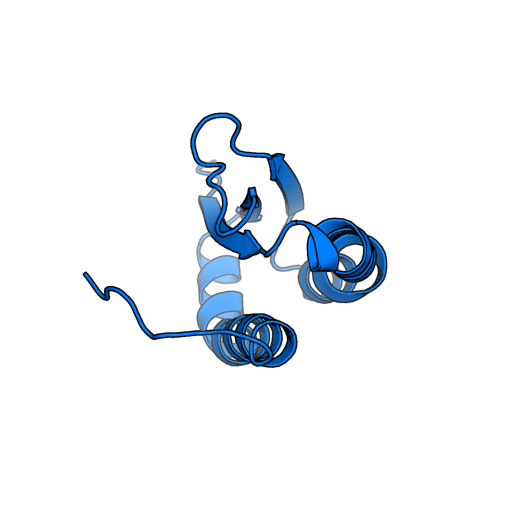C CA . GLY A 1 96 ? 17.765 10.234 4.952 1.00 36.69 96 GLY A CA 1
ATOM 775 C C . GLY A 1 96 ? 16.652 9.802 5.906 1.00 36.69 96 GLY A C 1
ATOM 776 O O . GLY A 1 96 ? 15.479 9.788 5.552 1.00 36.69 96 GLY A O 1
ATOM 777 N N . ARG A 1 97 ? 17.015 9.562 7.171 1.00 41.62 97 ARG A N 1
ATOM 778 C CA . ARG A 1 97 ? 16.118 9.815 8.310 1.00 41.62 97 ARG A CA 1
ATOM 779 C C . ARG A 1 97 ? 16.003 11.332 8.514 1.00 41.62 97 ARG A C 1
ATOM 781 O O . ARG A 1 97 ? 17.047 11.970 8.491 1.00 41.62 97 ARG A O 1
ATOM 788 N N . TYR A 1 98 ? 14.769 11.781 8.769 1.00 39.69 98 TYR A N 1
ATOM 789 C CA . TYR A 1 98 ? 14.319 12.971 9.521 1.00 39.69 98 TYR A CA 1
ATOM 790 C C . TYR A 1 98 ? 15.092 14.286 9.381 1.00 39.69 98 TYR A C 1
ATOM 792 O O . TYR A 1 98 ? 16.253 14.349 9.833 1.00 39.69 98 TYR A O 1
#